Protein AF-A0A945ZJ83-F1 (afdb_monomer_lite)

Foldseek 3Di:
DDPPPPPPPPPPDPQFDDQDDPDTDDDDDPQPDDDLLVQLQVVCVVPNKDALVVSLVSSVVRDDDDSVRNVCSCVPDPQWDDPDDRITHD

Secondary structure (DSSP, 8-state):
--TTSSTTSSTT-TT----STT----S-SSS--S-HHHHHHHHHHHH-SEEHHHHHHHHHHH----HHHHHHHHHH-TTSEE-SSSEEE-

Radius of gyration: 15.94 Å; chains: 1; bounding box: 27×42×39 Å

Structure (mmCIF, N/CA/C/O backbone):
data_AF-A0A945ZJ83-F1
#
_entry.id   AF-A0A945ZJ83-F1
#
loop_
_atom_site.group_PDB
_atom_site.id
_atom_site.type_symbol
_atom_site.label_atom_id
_atom_site.label_alt_id
_atom_site.label_comp_id
_atom_site.label_asym_id
_atom_site.label_entity_id
_atom_site.label_seq_id
_atom_site.pdbx_PDB_ins_code
_atom_site.Cartn_x
_atom_site.Cartn_y
_atom_site.Cartn_z
_atom_site.occupancy
_atom_site.B_iso_or_equiv
_atom_site.auth_seq_id
_atom_site.auth_comp_id
_atom_site.auth_asym_id
_atom_site.auth_atom_id
_atom_site.pdbx_PDB_model_num
ATOM 1 N N . MET A 1 1 ? 16.679 31.250 -20.263 1.00 41.06 1 MET A N 1
ATOM 2 C CA . MET A 1 1 ? 15.243 30.932 -20.409 1.00 41.06 1 MET A CA 1
ATOM 3 C C . MET A 1 1 ? 15.024 29.595 -19.727 1.00 41.06 1 MET A C 1
ATOM 5 O O . MET A 1 1 ? 15.738 28.654 -20.053 1.00 41.06 1 MET A O 1
ATOM 9 N N . THR A 1 2 ? 14.210 29.563 -18.675 1.00 33.03 2 THR A N 1
ATOM 10 C CA . THR A 1 2 ? 14.056 28.403 -17.787 1.00 33.03 2 THR A CA 1
ATOM 11 C C . THR A 1 2 ? 13.310 27.274 -18.498 1.00 33.03 2 THR A C 1
ATOM 13 O O . THR A 1 2 ? 12.329 27.500 -19.203 1.00 33.03 2 THR A O 1
ATOM 16 N N . VAL A 1 3 ? 13.798 26.042 -18.334 1.00 45.44 3 VAL A N 1
ATOM 17 C CA . VAL A 1 3 ? 13.249 24.801 -18.914 1.00 45.44 3 VAL A CA 1
ATOM 18 C C . VAL A 1 3 ? 12.015 24.352 -18.110 1.00 45.44 3 VAL A C 1
ATOM 20 O O . VAL A 1 3 ? 11.903 23.207 -17.691 1.00 45.44 3 VAL A O 1
ATOM 23 N N . GLU A 1 4 ? 11.106 25.280 -17.816 1.00 48.66 4 GLU A N 1
ATOM 24 C CA . GLU A 1 4 ? 9.894 25.024 -17.020 1.00 48.66 4 GLU A CA 1
ATOM 25 C C . GLU A 1 4 ? 8.648 24.804 -17.891 1.00 48.66 4 GLU A C 1
ATOM 27 O O . GLU A 1 4 ? 7.603 24.419 -17.380 1.00 48.66 4 GLU A O 1
ATOM 32 N N . ALA A 1 5 ? 8.750 24.973 -19.213 1.00 49.31 5 ALA A N 1
ATOM 33 C CA . ALA A 1 5 ? 7.590 25.003 -20.109 1.00 49.31 5 ALA A CA 1
ATOM 34 C C . ALA A 1 5 ? 7.484 23.826 -21.102 1.00 49.31 5 ALA A C 1
ATOM 36 O O . ALA A 1 5 ? 6.765 23.938 -22.086 1.00 49.31 5 ALA A O 1
ATOM 37 N N . VAL A 1 6 ? 8.176 22.700 -20.872 1.00 40.75 6 VAL A N 1
ATOM 38 C CA . VAL A 1 6 ? 8.050 21.491 -21.733 1.00 40.75 6 VAL A CA 1
ATOM 39 C C . VAL A 1 6 ? 7.449 20.294 -20.982 1.00 40.75 6 VAL A C 1
ATOM 41 O O . VAL A 1 6 ? 7.135 19.264 -21.569 1.00 40.75 6 VAL A O 1
ATOM 44 N N . HIS A 1 7 ? 7.216 20.414 -19.675 1.00 41.88 7 HIS A N 1
ATOM 45 C CA . HIS A 1 7 ? 6.647 19.333 -18.865 1.00 41.88 7 HIS A CA 1
ATOM 46 C C . HIS A 1 7 ? 5.112 19.352 -18.825 1.00 41.88 7 HIS A C 1
ATOM 48 O O . HIS A 1 7 ? 4.527 19.172 -17.763 1.00 41.88 7 HIS A O 1
ATOM 54 N N . ASN A 1 8 ? 4.442 19.585 -19.962 1.00 54.19 8 ASN A N 1
ATOM 55 C CA . ASN A 1 8 ? 2.976 19.523 -19.987 1.00 54.19 8 ASN A CA 1
ATOM 56 C C . ASN A 1 8 ? 2.328 19.136 -21.327 1.00 54.19 8 ASN A C 1
ATOM 58 O O . ASN A 1 8 ? 1.190 19.515 -21.586 1.00 54.19 8 ASN A O 1
ATOM 62 N N . GLU A 1 9 ? 3.000 18.328 -22.153 1.00 49.97 9 GLU A N 1
ATOM 63 C CA . GLU A 1 9 ? 2.396 17.806 -23.396 1.00 49.97 9 GLU A CA 1
ATOM 64 C C . GLU A 1 9 ? 2.162 16.282 -23.416 1.00 49.97 9 GLU A C 1
ATOM 66 O O . GLU A 1 9 ? 1.806 15.726 -24.448 1.00 49.97 9 GLU A O 1
ATOM 71 N N . LEU A 1 10 ? 2.288 15.586 -22.277 1.00 47.34 10 LEU A N 1
ATOM 72 C CA . LEU A 1 10 ? 2.056 14.129 -22.183 1.00 47.34 10 LEU A CA 1
ATOM 73 C C . LEU A 1 10 ? 0.885 13.719 -21.271 1.00 47.34 10 LEU A C 1
ATOM 75 O O . LEU A 1 10 ? 0.645 12.534 -21.081 1.00 47.34 10 LEU A O 1
ATOM 79 N N . ILE A 1 11 ? 0.094 14.675 -20.767 1.00 49.03 11 ILE A N 1
ATOM 80 C CA . ILE A 1 11 ? -1.109 14.408 -19.943 1.00 49.03 11 ILE A CA 1
ATOM 81 C 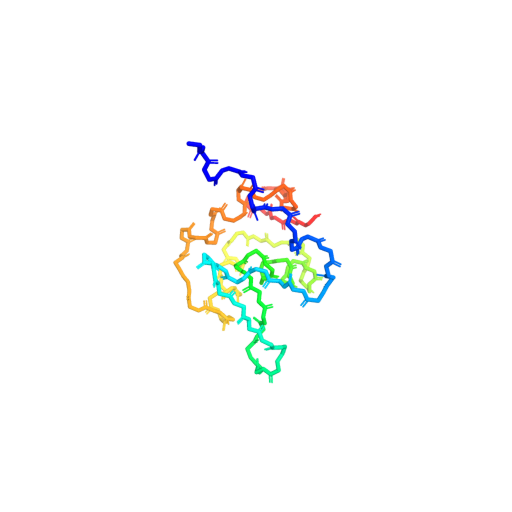C . ILE A 1 11 ? -2.336 14.012 -20.809 1.00 49.03 11 ILE A C 1
ATOM 83 O O . ILE A 1 11 ? -3.441 13.861 -20.302 1.00 49.03 11 ILE A O 1
ATOM 87 N N . ARG A 1 12 ? -2.182 13.818 -22.130 1.00 44.44 12 ARG A N 1
ATOM 88 C CA . ARG A 1 12 ? -3.313 13.596 -23.062 1.00 44.44 12 ARG A CA 1
ATOM 89 C C . ARG A 1 12 ? -3.520 12.169 -23.582 1.00 44.44 12 ARG A C 1
ATOM 91 O O . ARG A 1 12 ? -4.307 12.009 -24.507 1.00 44.44 12 ARG A O 1
ATOM 98 N N . TYR A 1 13 ? -2.908 11.142 -22.994 1.00 43.66 13 TYR A N 1
ATOM 99 C CA . TYR A 1 13 ? -3.243 9.754 -23.343 1.00 43.66 13 TYR A CA 1
ATOM 100 C C . TYR A 1 13 ? -3.443 8.898 -22.090 1.00 43.66 13 TYR A C 1
ATOM 102 O O . TYR A 1 13 ? -2.525 8.736 -21.287 1.00 43.66 13 TYR A O 1
ATOM 110 N N . GLU A 1 14 ? -4.655 8.357 -21.942 1.00 51.06 14 GLU A N 1
ATOM 111 C CA . GLU A 1 14 ? -5.133 7.544 -20.808 1.00 51.06 14 GLU A CA 1
ATOM 112 C C . GLU A 1 14 ? -4.395 6.197 -20.652 1.00 51.06 14 GLU A C 1
ATOM 114 O O . GLU A 1 14 ? -4.564 5.513 -19.647 1.00 51.06 14 GLU A O 1
ATOM 119 N N . ASP A 1 15 ? -3.517 5.846 -21.595 1.00 45.22 15 ASP A N 1
ATOM 120 C CA . ASP A 1 15 ? -2.801 4.565 -21.631 1.00 45.22 15 ASP A CA 1
ATOM 121 C C . ASP A 1 15 ? -1.419 4.578 -20.948 1.00 45.22 15 ASP A C 1
ATOM 123 O O . ASP A 1 15 ? -0.738 3.548 -20.883 1.00 45.22 15 ASP A O 1
ATOM 127 N N . PHE A 1 16 ? -0.964 5.723 -20.427 1.00 40.50 16 PHE A N 1
ATOM 128 C CA . PHE A 1 16 ? 0.387 5.856 -19.871 1.00 40.50 16 PHE A CA 1
ATOM 129 C C . PHE A 1 16 ? 0.377 6.042 -18.352 1.00 40.50 16 PHE A C 1
ATOM 131 O O . PHE A 1 16 ? 0.067 7.109 -17.828 1.00 40.50 16 PHE A O 1
ATOM 138 N N . VAL A 1 17 ? 0.809 5.003 -17.630 1.00 43.78 17 VAL A N 1
ATOM 139 C CA . VAL A 1 17 ? 1.010 5.055 -16.175 1.00 43.78 17 VAL A CA 1
ATOM 140 C C . VAL A 1 17 ? 2.491 5.256 -15.854 1.00 43.78 17 VAL A C 1
ATOM 142 O O . VAL A 1 17 ? 3.358 4.501 -16.299 1.00 43.78 17 VAL A O 1
ATOM 145 N N . LEU A 1 18 ? 2.780 6.279 -15.048 1.00 45.28 18 LEU A N 1
ATOM 146 C CA . LEU A 1 18 ? 4.122 6.642 -14.599 1.00 45.28 18 LEU A CA 1
ATOM 147 C C . LEU A 1 18 ? 4.659 5.610 -13.589 1.00 45.28 18 LEU A C 1
ATOM 149 O O . LEU A 1 18 ? 4.175 5.521 -12.462 1.00 45.28 18 LEU A O 1
ATOM 153 N N . VAL A 1 19 ? 5.700 4.857 -13.956 1.00 48.00 19 VAL A N 1
ATOM 154 C CA . VAL A 1 19 ? 6.278 3.801 -13.091 1.00 48.00 19 VAL A CA 1
ATOM 155 C C . VAL A 1 19 ? 7.444 4.327 -12.221 1.00 48.00 19 VAL A C 1
ATOM 157 O O . VAL A 1 19 ? 7.905 3.657 -11.296 1.00 48.00 19 VAL A O 1
ATOM 160 N N . GLY A 1 20 ? 7.894 5.564 -12.461 1.00 44.53 20 GLY A N 1
ATOM 161 C CA . GLY A 1 20 ? 8.973 6.261 -11.745 1.00 44.53 20 GLY A CA 1
ATOM 162 C C . GLY A 1 20 ? 9.790 7.158 -12.688 1.00 44.53 20 GLY A C 1
ATOM 163 O O . GLY A 1 20 ? 9.671 7.006 -13.897 1.00 44.53 20 GLY A O 1
ATOM 164 N N . ARG A 1 21 ? 10.588 8.097 -12.135 1.00 41.47 21 ARG A N 1
ATOM 165 C CA . ARG A 1 21 ? 11.406 9.136 -12.825 1.00 41.47 21 ARG A CA 1
ATOM 166 C C . ARG A 1 21 ? 11.802 8.784 -14.279 1.00 41.47 21 ARG A C 1
ATOM 168 O O . ARG A 1 21 ? 12.882 8.247 -14.499 1.00 41.47 21 ARG A O 1
ATOM 175 N N . GLY A 1 22 ? 10.944 9.117 -15.248 1.00 39.03 22 GLY A N 1
ATOM 176 C CA . GLY A 1 22 ? 11.230 9.021 -16.686 1.00 39.03 22 GLY A CA 1
ATOM 177 C C . GLY A 1 22 ? 11.170 7.631 -17.342 1.00 39.03 22 GLY A C 1
ATOM 178 O O . GLY A 1 22 ? 11.740 7.487 -18.419 1.00 39.03 22 GLY A O 1
ATOM 179 N N . LEU A 1 23 ? 10.519 6.616 -16.752 1.00 35.31 23 LEU A N 1
ATOM 180 C CA . LEU A 1 23 ? 10.445 5.262 -17.332 1.00 35.31 23 LEU A CA 1
ATOM 181 C C . LEU A 1 23 ? 9.002 4.842 -17.681 1.00 35.31 23 LEU A C 1
ATOM 183 O O . LEU A 1 23 ? 8.125 4.852 -16.814 1.00 35.31 23 LEU A O 1
ATOM 187 N N . TYR A 1 24 ? 8.787 4.421 -18.933 1.00 44.84 24 TYR A N 1
ATOM 188 C CA . TYR A 1 24 ? 7.510 3.931 -19.474 1.00 44.84 24 TYR A CA 1
ATOM 189 C C . TYR A 1 24 ? 7.610 2.423 -19.784 1.00 44.84 24 TYR A C 1
ATOM 191 O O . TYR A 1 24 ? 8.603 1.998 -20.370 1.00 44.84 24 TYR A O 1
ATOM 199 N N . ALA A 1 25 ? 6.615 1.602 -19.411 1.00 40.03 25 ALA A N 1
ATOM 200 C CA . ALA A 1 25 ? 6.602 0.163 -19.738 1.00 40.03 25 ALA A CA 1
ATOM 201 C C . ALA A 1 25 ? 5.184 -0.409 -19.982 1.00 40.03 25 ALA A C 1
ATOM 203 O O . ALA A 1 25 ? 4.262 -0.149 -19.209 1.00 40.03 25 ALA A O 1
ATOM 204 N N . LEU A 1 26 ? 5.045 -1.256 -21.016 1.00 39.31 26 LEU A N 1
ATOM 205 C CA . LEU A 1 26 ? 3.811 -1.873 -21.562 1.00 39.31 26 LEU A CA 1
ATOM 206 C C . LEU A 1 26 ? 3.245 -3.051 -20.747 1.00 39.31 26 LEU A C 1
ATOM 208 O O . LEU A 1 26 ? 3.991 -3.724 -20.041 1.00 39.31 26 LEU A O 1
ATOM 212 N N . SER A 1 27 ? 1.911 -3.213 -20.793 1.00 40.16 27 SER A N 1
ATOM 213 C CA . SER A 1 27 ? 0.963 -3.902 -19.874 1.00 40.16 27 SER A CA 1
ATOM 214 C C . SER A 1 27 ? 1.166 -5.403 -19.552 1.00 40.16 27 SER A C 1
ATOM 216 O O . SER A 1 27 ? 0.494 -5.925 -18.672 1.00 40.16 27 SER A O 1
ATOM 218 N N . GLU A 1 28 ? 2.107 -6.115 -20.172 1.00 34.47 28 GLU A N 1
ATOM 219 C CA . GLU A 1 28 ? 1.883 -7.555 -20.428 1.00 34.47 28 GLU A CA 1
ATOM 220 C C . GLU A 1 28 ? 2.814 -8.570 -19.743 1.00 34.47 28 GLU A C 1
ATOM 222 O O . GLU A 1 28 ? 2.834 -9.736 -20.124 1.00 34.47 28 GLU A O 1
ATOM 227 N N . TRP A 1 29 ? 3.585 -8.203 -18.720 1.00 38.19 29 TRP A N 1
ATOM 228 C CA . TRP A 1 29 ? 4.326 -9.208 -17.941 1.00 38.19 29 TRP A CA 1
ATOM 229 C C . TRP A 1 29 ? 3.619 -9.405 -16.611 1.00 38.19 29 TRP A C 1
ATOM 231 O O . TRP A 1 29 ? 3.494 -8.435 -15.874 1.00 38.19 29 TRP A O 1
ATOM 241 N N . GLY A 1 30 ? 3.171 -10.635 -16.322 1.00 39.88 30 GLY A N 1
ATOM 242 C CA . GLY A 1 30 ? 2.341 -11.072 -15.182 1.00 39.88 30 GLY A CA 1
ATOM 243 C C . GLY A 1 30 ? 2.862 -10.805 -13.757 1.00 39.88 30 GLY A C 1
ATOM 244 O O . GLY A 1 30 ? 2.529 -11.533 -12.829 1.00 39.88 30 GLY A O 1
ATOM 245 N N . TYR A 1 31 ? 3.658 -9.759 -13.565 1.00 40.78 31 TYR A N 1
ATOM 246 C CA . TYR A 1 31 ? 3.788 -9.008 -12.327 1.00 40.78 31 TYR A CA 1
ATOM 247 C C . TYR A 1 31 ? 2.700 -7.936 -12.294 1.00 40.78 31 TYR A C 1
ATOM 249 O O . TYR A 1 31 ? 2.570 -7.157 -13.234 1.00 40.78 31 TYR A O 1
ATOM 257 N N . THR A 1 32 ? 1.926 -7.857 -11.212 1.00 45.25 32 THR A N 1
ATOM 258 C CA . THR A 1 32 ? 0.886 -6.832 -11.069 1.00 45.25 32 THR A CA 1
ATOM 259 C C . THR A 1 32 ? 1.515 -5.441 -11.202 1.00 45.25 32 THR A C 1
ATOM 261 O O . THR A 1 32 ? 2.259 -4.983 -10.331 1.00 45.25 32 THR A O 1
ATOM 264 N N . LYS A 1 33 ? 1.277 -4.794 -12.345 1.00 46.81 33 LYS A N 1
ATOM 265 C CA . LYS A 1 33 ? 1.719 -3.432 -12.637 1.00 46.81 33 LYS A CA 1
ATOM 266 C C . LYS A 1 33 ? 1.107 -2.478 -11.631 1.00 46.81 33 LYS A C 1
ATOM 268 O O . LYS A 1 33 ? -0.092 -2.518 -11.390 1.00 46.81 33 LYS A O 1
ATOM 273 N N . GLY A 1 34 ? 1.948 -1.633 -11.049 1.00 60.81 34 GLY A N 1
ATOM 274 C CA . GLY A 1 34 ? 1.504 -0.644 -10.083 1.00 60.81 34 GLY A CA 1
ATOM 275 C C . GLY A 1 34 ? 2.619 -0.182 -9.160 1.00 60.81 34 GLY A C 1
ATOM 276 O O . GLY A 1 34 ? 3.656 -0.828 -8.984 1.00 60.81 34 GLY A O 1
ATOM 277 N N . THR A 1 35 ? 2.425 0.979 -8.569 1.00 81.19 35 THR A N 1
ATOM 278 C CA . THR A 1 35 ? 3.159 1.496 -7.419 1.00 81.19 35 THR A CA 1
ATOM 279 C C . THR A 1 35 ? 2.822 0.685 -6.157 1.00 81.19 35 THR A C 1
ATOM 281 O O . THR A 1 35 ? 1.946 -0.176 -6.151 1.00 81.19 35 THR A O 1
ATOM 284 N N . VAL A 1 36 ? 3.518 0.936 -5.042 1.00 87.19 36 VAL A N 1
ATOM 285 C CA . VAL A 1 36 ? 3.147 0.325 -3.746 1.00 87.19 36 VAL A CA 1
ATOM 286 C C . VAL A 1 36 ? 1.719 0.708 -3.340 1.00 87.19 36 VAL A C 1
ATOM 288 O O . VAL A 1 36 ? 1.042 -0.091 -2.703 1.00 87.19 36 VAL A O 1
ATOM 291 N N . LYS A 1 37 ? 1.257 1.899 -3.739 1.00 86.88 37 LYS A N 1
ATOM 292 C CA . LYS A 1 37 ? -0.115 2.365 -3.536 1.00 86.88 37 LYS A CA 1
ATOM 293 C C . LYS A 1 37 ? -1.118 1.442 -4.235 1.00 86.88 37 LYS A C 1
ATOM 295 O O . LYS A 1 37 ? -2.034 0.977 -3.573 1.00 86.88 37 LYS A O 1
ATOM 300 N N . ASP A 1 38 ? -0.911 1.117 -5.506 1.00 84.94 38 ASP A N 1
ATOM 301 C CA . ASP A 1 38 ? -1.865 0.297 -6.273 1.00 84.94 38 ASP A CA 1
ATOM 302 C C . ASP A 1 38 ? -2.002 -1.112 -5.679 1.00 84.94 38 ASP A C 1
ATOM 304 O O . ASP A 1 38 ? -3.103 -1.635 -5.538 1.00 84.94 38 ASP A O 1
ATOM 308 N N . VAL A 1 39 ? -0.887 -1.687 -5.212 1.00 89.50 39 VAL A N 1
ATOM 309 C CA . VAL A 1 39 ? -0.899 -2.980 -4.509 1.00 89.50 39 VAL A CA 1
ATOM 310 C C . VAL A 1 39 ? -1.688 -2.893 -3.197 1.00 89.50 39 VAL A C 1
ATOM 312 O O . VAL A 1 39 ? -2.461 -3.797 -2.893 1.00 89.50 39 VAL A O 1
ATOM 315 N N . ILE A 1 40 ? -1.511 -1.821 -2.415 1.00 91.69 40 ILE A N 1
ATOM 316 C CA . ILE A 1 40 ? -2.282 -1.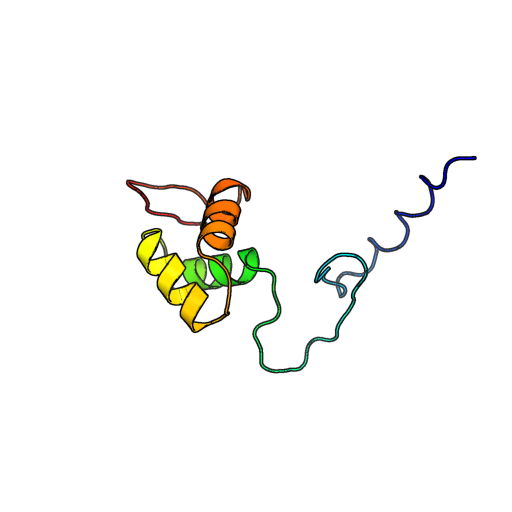603 -1.178 1.00 91.69 40 ILE A CA 1
ATOM 317 C C . ILE A 1 40 ? -3.773 -1.440 -1.495 1.00 91.69 40 ILE A C 1
ATOM 319 O O . ILE A 1 40 ? -4.596 -2.014 -0.788 1.00 91.69 40 ILE A O 1
ATOM 323 N N . TYR A 1 41 ? -4.112 -0.688 -2.544 1.00 89.38 41 TYR A N 1
ATOM 324 C CA . TYR A 1 41 ? -5.492 -0.467 -2.971 1.00 89.38 41 TYR A CA 1
ATOM 325 C C . TYR A 1 41 ? -6.183 -1.787 -3.314 1.00 89.38 41 TYR A C 1
ATOM 327 O O . TYR A 1 41 ? -7.203 -2.102 -2.713 1.00 89.38 41 TYR A O 1
ATOM 335 N N . GLN A 1 42 ? -5.569 -2.612 -4.168 1.00 86.69 42 GLN A N 1
ATOM 336 C CA . GLN A 1 42 ? -6.104 -3.930 -4.528 1.00 86.69 42 GLN A CA 1
ATOM 337 C C . GLN A 1 42 ? -6.289 -4.844 -3.313 1.00 86.69 42 GLN A C 1
ATOM 339 O O . GLN A 1 42 ? -7.263 -5.579 -3.235 1.00 86.69 42 GLN A O 1
ATOM 344 N N . ILE A 1 43 ? -5.367 -4.807 -2.346 1.00 91.75 43 ILE A N 1
ATOM 345 C CA . ILE A 1 43 ? -5.506 -5.582 -1.104 1.00 91.75 43 ILE A CA 1
ATOM 346 C C . ILE A 1 43 ? -6.721 -5.101 -0.296 1.00 91.75 43 ILE A C 1
ATOM 348 O O . ILE A 1 43 ? -7.467 -5.919 0.228 1.00 91.75 43 ILE A O 1
ATOM 352 N N . LEU A 1 44 ? -6.935 -3.793 -0.178 1.00 90.19 44 LEU A N 1
ATOM 353 C CA . LEU A 1 44 ? -8.075 -3.254 0.570 1.00 90.19 44 LEU A CA 1
ATOM 354 C C . LEU A 1 44 ? -9.409 -3.421 -0.171 1.00 90.19 44 LEU A C 1
ATOM 356 O O . LEU A 1 44 ? -10.443 -3.534 0.478 1.00 90.19 44 LEU A O 1
ATOM 360 N N . GLU A 1 45 ? -9.389 -3.467 -1.500 1.00 87.75 45 GLU A N 1
ATOM 361 C CA . GLU A 1 45 ? -10.547 -3.797 -2.334 1.00 87.75 45 GLU A CA 1
ATOM 362 C C . GLU A 1 45 ? -10.924 -5.285 -2.212 1.00 87.75 45 GLU A C 1
ATOM 364 O O . GLU A 1 45 ? -12.097 -5.612 -2.054 1.00 87.75 45 GLU A O 1
ATOM 369 N N . GLU A 1 46 ? -9.931 -6.182 -2.209 1.00 88.88 46 GLU A N 1
ATOM 370 C CA . GLU A 1 46 ? -10.11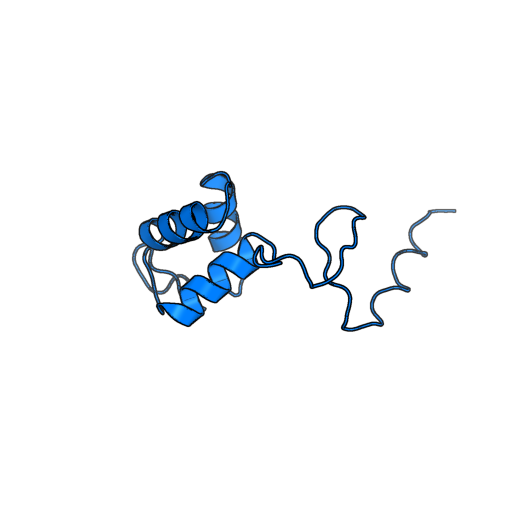6 -7.640 -2.121 1.00 88.88 46 GLU A CA 1
ATOM 371 C C . GLU A 1 46 ? -10.547 -8.099 -0.714 1.00 88.88 46 GLU A C 1
ATOM 373 O O . GLU A 1 46 ? -11.440 -8.934 -0.578 1.00 88.88 46 GLU A O 1
ATOM 378 N N . TYR A 1 47 ? -9.926 -7.562 0.343 1.00 91.62 47 TYR A N 1
ATOM 379 C CA . TYR A 1 47 ? -10.123 -8.024 1.727 1.00 91.62 47 TYR A CA 1
ATOM 380 C C . TYR A 1 47 ? -10.954 -7.068 2.597 1.00 91.62 47 TYR A C 1
ATOM 382 O O . TYR A 1 47 ? -11.314 -7.417 3.723 1.00 91.62 47 TYR A O 1
ATOM 390 N N . GLY A 1 48 ? -11.252 -5.859 2.116 1.00 92.00 48 GLY A N 1
ATOM 391 C CA . GLY A 1 48 ? -11.896 -4.817 2.912 1.00 92.00 48 GLY A CA 1
ATOM 392 C C . GLY A 1 48 ? -10.953 -4.166 3.938 1.00 92.00 48 GLY A C 1
ATOM 393 O O . GLY A 1 48 ? -9.729 -4.176 3.778 1.00 92.00 48 GLY A O 1
ATOM 394 N N . PRO A 1 49 ? -11.499 -3.544 5.004 1.00 96.38 49 PRO A N 1
ATOM 395 C CA . PRO A 1 49 ? -10.693 -2.874 6.017 1.00 96.38 49 PRO A CA 1
ATOM 396 C C . PRO A 1 49 ? -9.747 -3.832 6.754 1.00 96.38 49 PRO A C 1
ATOM 398 O O . PRO A 1 49 ? -10.190 -4.758 7.431 1.00 96.38 49 PRO A O 1
ATOM 401 N N . LEU A 1 50 ? -8.443 -3.558 6.707 1.00 97.44 50 LEU A N 1
ATOM 402 C CA . LEU A 1 50 ? -7.409 -4.417 7.294 1.00 97.44 50 LEU A CA 1
ATOM 403 C C . LEU A 1 50 ? -6.511 -3.671 8.275 1.00 97.44 50 LEU A C 1
ATOM 405 O O . LEU A 1 50 ? -6.301 -2.456 8.174 1.00 97.44 50 LEU A O 1
ATOM 409 N N . LYS A 1 51 ? -5.900 -4.401 9.215 1.00 97.69 51 LYS A N 1
ATOM 410 C CA . LYS A 1 51 ? -4.846 -3.823 10.053 1.00 97.69 51 LYS A CA 1
ATOM 411 C C . LYS A 1 51 ? -3.603 -3.564 9.213 1.00 97.69 51 LYS A C 1
ATOM 413 O O . LYS A 1 51 ? -3.227 -4.342 8.345 1.00 97.69 51 LYS A O 1
ATOM 418 N N . LYS A 1 52 ? -2.854 -2.525 9.582 1.00 96.00 52 LYS A N 1
ATOM 419 C CA . LYS A 1 52 ? -1.559 -2.182 8.980 1.00 96.00 52 LYS A CA 1
ATOM 420 C C . LYS A 1 52 ? -0.613 -3.384 8.871 1.00 96.00 52 LYS A C 1
ATOM 422 O O . LYS A 1 52 ? 0.110 -3.485 7.889 1.00 96.00 52 LYS A O 1
ATOM 427 N N . LYS A 1 53 ? -0.590 -4.261 9.883 1.00 96.81 53 LYS A N 1
ATOM 428 C CA . LYS A 1 53 ? 0.251 -5.469 9.876 1.00 96.81 53 LYS A CA 1
ATOM 429 C C . LYS A 1 53 ? -0.153 -6.429 8.755 1.00 96.81 53 LYS A C 1
ATOM 431 O O . LYS A 1 53 ? 0.709 -6.835 7.991 1.00 96.81 53 LYS A O 1
ATOM 436 N N . GLU A 1 54 ? -1.449 -6.689 8.614 1.00 97.12 54 GLU A N 1
ATOM 437 C CA . GLU A 1 54 ? -2.003 -7.564 7.577 1.00 97.12 54 GLU A CA 1
ATOM 438 C C . GLU A 1 54 ? -1.710 -6.989 6.188 1.00 97.12 54 GLU A C 1
ATOM 440 O O . GLU A 1 54 ? -1.160 -7.677 5.336 1.00 97.12 54 GLU A O 1
ATOM 445 N N . ILE A 1 55 ? -1.940 -5.686 5.989 1.00 96.38 55 ILE A N 1
ATOM 446 C CA . ILE A 1 55 ? -1.606 -5.000 4.730 1.00 96.38 55 ILE A CA 1
ATOM 447 C C . ILE A 1 55 ? -0.118 -5.163 4.402 1.00 96.38 55 ILE A C 1
ATOM 449 O O . ILE A 1 55 ? 0.232 -5.485 3.271 1.00 96.38 55 ILE A O 1
ATOM 453 N N . VAL A 1 56 ? 0.773 -4.970 5.380 1.00 96.56 56 VAL A N 1
ATOM 454 C CA . VAL A 1 56 ? 2.219 -5.157 5.182 1.00 96.56 56 VAL A CA 1
ATOM 455 C C . VAL A 1 56 ? 2.536 -6.593 4.766 1.00 96.56 56 VAL A C 1
ATOM 457 O O . VAL A 1 56 ? 3.283 -6.781 3.810 1.00 96.56 56 VAL A O 1
ATOM 460 N N . GLU A 1 57 ? 1.962 -7.594 5.428 1.00 96.56 57 GLU A N 1
ATOM 461 C CA . GLU A 1 57 ? 2.166 -9.005 5.083 1.00 96.56 57 GLU A CA 1
ATOM 462 C C . GLU A 1 57 ? 1.680 -9.326 3.663 1.00 96.56 57 GLU A C 1
ATOM 464 O O . GLU A 1 57 ? 2.415 -9.942 2.890 1.00 96.56 57 GLU A O 1
AT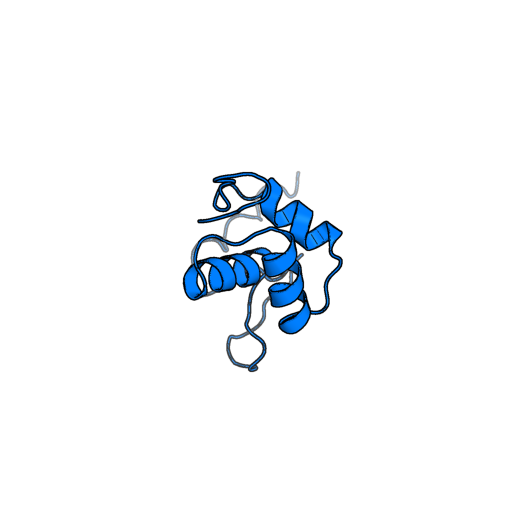OM 469 N N . HIS A 1 58 ? 0.487 -8.866 3.279 1.00 94.50 58 HIS A N 1
ATOM 470 C CA . HIS A 1 58 ? -0.049 -9.063 1.930 1.00 94.50 58 HIS A CA 1
ATOM 471 C C . HIS A 1 58 ? 0.791 -8.351 0.861 1.00 94.50 58 HIS A C 1
ATOM 473 O O . HIS A 1 58 ? 1.082 -8.939 -0.183 1.00 94.50 58 HIS A O 1
ATOM 479 N N . VAL A 1 59 ? 1.242 -7.120 1.120 1.00 92.81 59 VAL A N 1
ATOM 480 C CA . VAL A 1 59 ? 2.108 -6.385 0.187 1.00 92.81 59 VAL A CA 1
ATOM 481 C C . VAL A 1 59 ? 3.452 -7.089 0.028 1.00 92.81 59 VAL A C 1
ATOM 483 O O . VAL A 1 59 ? 3.912 -7.236 -1.099 1.00 92.81 59 VAL A O 1
ATOM 486 N N . LEU A 1 60 ? 4.069 -7.561 1.115 1.00 91.94 60 LEU A N 1
ATOM 487 C CA . LEU A 1 60 ? 5.362 -8.254 1.057 1.00 91.94 60 LEU A CA 1
ATOM 488 C C . LEU A 1 60 ? 5.284 -9.607 0.337 1.00 91.94 60 LEU A C 1
ATOM 490 O O . LEU A 1 60 ? 6.270 -10.012 -0.275 1.00 91.94 60 LEU A O 1
ATOM 494 N N . LYS A 1 61 ? 4.120 -10.274 0.354 1.00 91.56 61 LYS A N 1
ATOM 495 C CA . LYS A 1 61 ? 3.857 -11.474 -0.463 1.00 91.56 61 LYS A CA 1
ATOM 496 C C . LYS A 1 61 ? 3.782 -11.155 -1.960 1.00 91.56 61 LYS A C 1
ATOM 498 O O . LYS A 1 61 ? 4.208 -11.972 -2.767 1.00 91.56 61 LYS A O 1
ATOM 503 N N . LYS A 1 62 ? 3.248 -9.983 -2.330 1.00 85.06 62 LYS A N 1
ATOM 504 C CA . LYS A 1 62 ? 3.087 -9.556 -3.733 1.00 85.06 62 LYS A CA 1
ATOM 505 C C . LYS A 1 62 ? 4.324 -8.819 -4.283 1.00 85.06 62 LYS A C 1
ATOM 507 O O . LYS A 1 62 ? 4.578 -8.871 -5.483 1.00 85.06 62 LYS A O 1
ATOM 512 N N . ARG A 1 63 ? 5.102 -8.121 -3.442 1.00 82.38 63 ARG A N 1
ATOM 513 C CA . ARG A 1 63 ? 6.242 -7.288 -3.868 1.00 82.38 63 ARG A CA 1
ATOM 514 C C . ARG A 1 63 ? 7.311 -7.124 -2.786 1.00 82.38 63 ARG A C 1
ATOM 516 O O . ARG A 1 63 ? 7.022 -6.761 -1.649 1.00 82.38 63 ARG A O 1
ATOM 523 N N . GLN A 1 64 ? 8.580 -7.237 -3.178 1.00 85.94 64 GLN A N 1
ATOM 524 C CA . GLN A 1 64 ? 9.705 -6.939 -2.293 1.00 85.94 64 GLN A CA 1
ATOM 525 C C . GLN A 1 64 ? 9.893 -5.420 -2.132 1.00 85.94 64 GLN A C 1
ATOM 527 O O . GLN A 1 64 ? 10.427 -4.741 -3.008 1.00 85.94 64 GLN A O 1
ATOM 532 N N . VAL A 1 65 ? 9.451 -4.873 -0.999 1.00 90.56 65 VAL A N 1
ATOM 533 C CA . VAL A 1 65 ? 9.597 -3.452 -0.644 1.00 90.56 65 VAL A CA 1
ATOM 534 C C . VAL A 1 65 ? 9.894 -3.285 0.842 1.00 90.56 65 VAL A C 1
ATOM 536 O O . VAL A 1 65 ? 9.625 -4.165 1.654 1.00 90.56 65 VAL A O 1
ATOM 539 N N . LYS A 1 66 ? 10.438 -2.131 1.236 1.00 92.44 66 LYS A N 1
ATOM 540 C CA . LYS A 1 66 ? 10.648 -1.825 2.657 1.00 92.44 66 LYS A CA 1
ATOM 541 C C . LYS A 1 66 ? 9.305 -1.548 3.340 1.00 92.44 66 LYS A C 1
ATOM 543 O O . LYS A 1 66 ? 8.483 -0.797 2.819 1.00 92.44 66 LYS A O 1
ATOM 548 N N . ILE A 1 67 ? 9.133 -2.035 4.569 1.00 94.12 67 ILE A N 1
ATOM 549 C CA . ILE A 1 67 ? 7.943 -1.769 5.407 1.00 94.12 67 ILE A CA 1
ATOM 550 C C . ILE A 1 67 ? 7.702 -0.260 5.596 1.00 94.12 67 ILE A C 1
ATOM 552 O O . ILE A 1 67 ? 6.557 0.202 5.634 1.00 94.12 67 ILE A O 1
ATOM 556 N N . GLY A 1 68 ? 8.781 0.527 5.674 1.00 93.31 68 GLY A N 1
ATOM 557 C CA . GLY A 1 68 ? 8.708 1.987 5.735 1.00 93.31 68 GLY A CA 1
ATOM 558 C C . GLY A 1 68 ? 8.011 2.597 4.517 1.00 93.31 68 GLY A C 1
ATOM 559 O O . GLY A 1 68 ? 7.188 3.492 4.675 1.00 93.31 68 GLY A O 1
ATOM 560 N N . THR A 1 69 ? 8.248 2.061 3.317 1.00 91.00 69 THR A N 1
ATOM 561 C CA . THR A 1 69 ? 7.597 2.510 2.078 1.00 91.00 69 THR A CA 1
ATOM 562 C C . THR A 1 69 ? 6.095 2.234 2.102 1.00 91.00 69 THR A C 1
ATOM 564 O O . THR A 1 69 ? 5.312 3.101 1.720 1.00 91.00 69 THR A O 1
ATOM 567 N N . ILE A 1 70 ? 5.676 1.068 2.601 1.00 94.50 70 ILE A N 1
ATOM 568 C CA . ILE A 1 70 ? 4.254 0.711 2.759 1.00 94.50 70 ILE A CA 1
ATOM 569 C C . ILE A 1 70 ? 3.590 1.660 3.764 1.00 94.50 70 ILE A C 1
ATOM 571 O O . ILE A 1 70 ? 2.553 2.256 3.488 1.00 94.50 70 ILE A O 1
ATOM 575 N N . SER A 1 71 ? 4.244 1.862 4.912 1.00 94.19 71 SER A N 1
ATOM 576 C CA . SER A 1 71 ? 3.773 2.769 5.965 1.00 94.19 71 SER A CA 1
ATOM 577 C C . SER A 1 71 ? 3.612 4.202 5.467 1.00 94.19 71 SER A C 1
ATOM 579 O O . SER A 1 71 ? 2.635 4.859 5.811 1.00 94.19 71 SER A O 1
ATOM 581 N N . LEU A 1 72 ? 4.561 4.670 4.657 1.00 93.38 72 LEU A N 1
ATOM 582 C CA . LEU A 1 72 ? 4.536 5.998 4.065 1.00 93.38 72 LEU A CA 1
ATOM 583 C C . LEU A 1 72 ? 3.374 6.151 3.079 1.00 93.38 72 LEU A C 1
ATOM 585 O O . LEU A 1 72 ? 2.694 7.170 3.107 1.00 93.38 72 LEU A O 1
ATOM 589 N N . ASN A 1 73 ? 3.117 5.139 2.244 1.00 92.31 73 ASN A N 1
ATOM 590 C CA . ASN A 1 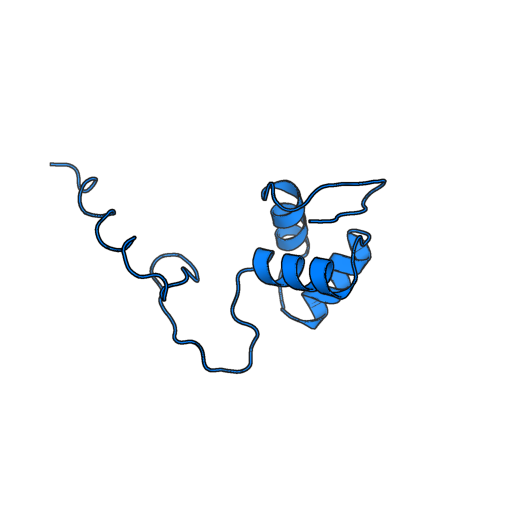73 ? 1.993 5.164 1.307 1.00 92.31 73 ASN A CA 1
ATOM 591 C C . ASN A 1 73 ? 0.645 5.211 2.034 1.00 92.31 73 ASN A C 1
ATOM 593 O O . ASN A 1 73 ? -0.196 6.019 1.656 1.00 92.31 73 ASN A O 1
ATOM 597 N N . LEU A 1 74 ? 0.475 4.428 3.104 1.00 94.12 74 LEU A N 1
ATOM 598 C CA . LEU A 1 74 ? -0.728 4.453 3.948 1.00 94.12 74 LEU A CA 1
ATOM 599 C C . LEU A 1 74 ? -0.976 5.807 4.635 1.00 94.12 74 LEU A C 1
ATOM 601 O O . LEU A 1 74 ? -2.089 6.064 5.072 1.00 94.12 74 LEU A O 1
ATOM 605 N N . GLN A 1 75 ? 0.053 6.643 4.799 1.00 91.94 75 GLN A N 1
ATOM 606 C CA . GLN A 1 75 ? -0.066 7.956 5.448 1.00 91.94 75 GLN A CA 1
ATOM 607 C C . GLN A 1 75 ? -0.179 9.113 4.455 1.00 91.94 75 GLN A C 1
ATOM 609 O O . GLN A 1 75 ? -0.856 10.093 4.745 1.00 91.94 75 GLN A O 1
ATOM 614 N N . LYS A 1 76 ? 0.527 9.035 3.320 1.00 85.69 76 LYS A N 1
ATOM 615 C CA . LYS A 1 76 ? 0.613 10.131 2.347 1.00 85.69 76 LYS A CA 1
ATOM 616 C C . LYS A 1 76 ? -0.540 10.164 1.353 1.00 85.69 76 LYS A C 1
ATOM 618 O O . LYS A 1 76 ? -0.863 11.243 0.873 1.00 85.69 76 LYS A O 1
ATOM 623 N N . ASN A 1 77 ? -1.112 9.012 1.009 1.00 81.25 77 ASN A N 1
ATOM 624 C CA . ASN A 1 77 ? -2.191 8.954 0.027 1.00 81.25 77 ASN A CA 1
ATOM 625 C C . ASN A 1 77 ? -3.537 9.115 0.734 1.00 81.25 77 ASN A C 1
ATOM 627 O O . ASN A 1 77 ? -3.866 8.337 1.628 1.00 81.25 77 ASN A O 1
ATOM 631 N N . THR A 1 78 ? -4.312 10.110 0.311 1.00 85.31 78 THR A N 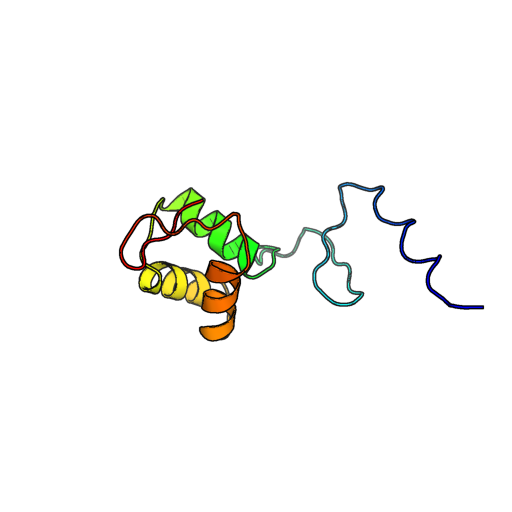1
ATOM 632 C CA . THR A 1 78 ? -5.627 10.452 0.879 1.00 85.31 78 THR A CA 1
ATOM 633 C C . THR A 1 78 ? -6.688 9.380 0.639 1.00 85.31 78 THR A C 1
ATOM 635 O O . THR A 1 78 ? -7.676 9.329 1.367 1.00 85.31 78 THR A O 1
ATOM 638 N N . GLU A 1 79 ? -6.471 8.507 -0.344 1.00 83.75 79 GLU A N 1
ATOM 639 C CA . GLU A 1 79 ? -7.319 7.346 -0.619 1.00 83.75 79 GLU A CA 1
ATOM 640 C C . GLU A 1 79 ? -7.299 6.317 0.513 1.00 83.75 79 GLU A C 1
ATOM 642 O O . GLU A 1 79 ? -8.267 5.594 0.665 1.00 83.75 79 GLU A O 1
ATOM 647 N N . PHE A 1 80 ? -6.249 6.242 1.339 1.00 92.00 80 PHE A N 1
ATOM 648 C CA . PHE A 1 80 ? -6.216 5.288 2.450 1.00 92.00 80 PHE A CA 1
ATOM 649 C C . PHE A 1 80 ? -6.682 5.944 3.745 1.00 92.00 80 PHE A C 1
ATOM 651 O O . PHE A 1 80 ? -5.963 6.717 4.383 1.00 92.00 80 PHE A O 1
ATOM 658 N N . LYS A 1 81 ? -7.888 5.590 4.179 1.00 94.56 81 LYS A N 1
ATOM 659 C CA . LYS A 1 81 ? -8.511 6.138 5.382 1.00 94.56 81 LYS A CA 1
ATOM 660 C C . LYS A 1 81 ? -8.271 5.229 6.569 1.00 94.56 81 LYS A C 1
ATOM 662 O O . LYS A 1 81 ? -8.555 4.033 6.543 1.00 94.56 81 LYS A O 1
ATOM 667 N N . ARG A 1 82 ? -7.786 5.812 7.663 1.00 95.06 82 ARG A N 1
ATOM 668 C CA . ARG A 1 82 ? -7.670 5.103 8.935 1.00 95.06 82 ARG A CA 1
ATOM 669 C C . ARG A 1 82 ? -9.027 5.091 9.639 1.00 95.06 82 ARG A C 1
ATOM 671 O O . ARG A 1 82 ? -9.432 6.097 10.206 1.00 95.06 82 ARG A O 1
ATOM 678 N N . VAL A 1 83 ? -9.687 3.937 9.641 1.00 94.25 83 VAL A N 1
ATOM 679 C CA . VAL A 1 83 ? -11.039 3.745 10.206 1.00 94.25 83 VAL A CA 1
ATOM 680 C C . VAL A 1 83 ? -11.032 3.178 11.631 1.00 94.25 83 VAL A C 1
ATOM 682 O O . VAL A 1 83 ? -12.076 2.950 12.229 1.00 94.25 83 VAL A O 1
ATOM 685 N N . GLY A 1 84 ? -9.851 2.951 12.213 1.00 91.81 84 GLY A N 1
ATOM 686 C CA . GLY A 1 84 ? -9.730 2.448 13.579 1.00 91.81 84 GLY A CA 1
ATOM 687 C C . GLY A 1 84 ? -8.294 2.393 14.093 1.00 91.81 84 GLY A C 1
ATOM 688 O O . GLY A 1 84 ? -7.369 3.028 13.562 1.00 91.81 84 GLY A O 1
ATOM 689 N N . ARG A 1 85 ? -8.066 1.605 15.152 1.00 92.06 85 ARG A N 1
ATOM 690 C CA . ARG A 1 85 ? -6.727 1.430 15.732 1.00 92.06 85 ARG A CA 1
ATOM 691 C C . ARG A 1 85 ? -5.832 0.635 14.778 1.00 92.06 85 ARG A C 1
ATOM 693 O O . ARG A 1 85 ? -5.783 -0.586 14.823 1.00 92.06 85 ARG A O 1
ATOM 700 N N . ALA A 1 86 ? -5.099 1.376 13.947 1.00 92.56 86 ALA A N 1
ATOM 701 C CA . ALA A 1 86 ? -4.232 0.855 12.893 1.00 92.56 86 ALA A CA 1
ATOM 702 C C . ALA A 1 86 ? -4.974 0.026 11.831 1.00 92.56 86 ALA A C 1
ATOM 704 O O . ALA A 1 86 ? -4.351 -0.825 11.207 1.00 92.56 86 ALA A O 1
ATOM 705 N N . ILE A 1 87 ? -6.268 0.288 11.631 1.00 95.50 87 ILE A N 1
ATOM 706 C CA . ILE A 1 87 ? -7.086 -0.305 10.567 1.00 95.50 87 ILE A CA 1
ATOM 707 C C . ILE A 1 87 ? -7.221 0.724 9.449 1.00 95.50 87 ILE A C 1
ATOM 709 O O . ILE A 1 87 ? -7.492 1.893 9.737 1.00 95.50 87 ILE A O 1
ATOM 713 N N . TYR A 1 88 ? -7.016 0.290 8.213 1.00 96.19 88 TYR A N 1
ATOM 714 C CA . TYR A 1 88 ? -7.099 1.108 7.010 1.00 96.19 88 TYR A CA 1
ATOM 715 C C . TYR A 1 88 ? -8.151 0.547 6.055 1.00 96.19 88 TYR A C 1
ATOM 717 O O . TYR A 1 88 ? -8.347 -0.662 6.001 1.00 96.19 88 TYR A O 1
ATOM 725 N N . SER A 1 89 ? -8.807 1.439 5.324 1.00 94.06 89 SER A N 1
ATOM 726 C CA . SER A 1 89 ? -9.780 1.171 4.262 1.00 94.06 89 SER A CA 1
ATOM 727 C C . SER A 1 89 ? -9.581 2.193 3.128 1.00 94.06 89 SER A C 1
ATOM 729 O O . SER A 1 89 ? -8.731 3.079 3.270 1.00 94.06 89 SER A O 1
ATOM 731 N N . ILE A 1 90 ? -10.319 2.061 2.023 1.00 86.81 90 ILE A N 1
ATOM 732 C CA . ILE A 1 90 ? -10.342 3.017 0.896 1.00 86.81 90 ILE A CA 1
ATOM 733 C C . ILE A 1 90 ? -11.460 4.067 1.059 1.00 86.81 90 ILE A C 1
ATOM 735 O O . ILE A 1 90 ? -12.463 3.775 1.741 1.00 86.81 90 ILE A O 1
#

pLDDT: mean 73.46, std 23.51, range [33.03, 97.69]

Sequence (90 aa):
MTVEAVHNELIRYEDFVLVGRGLYALSEWGYTKGTVKDVIYQILEEYGPLKKKEIVEHVLKKRQVKIGTISLNLQKNTEFKRVGRAIYSI